Protein AF-A0AAP8T2A5-F1 (afdb_monomer_lite)

Secondary structure (DSSP, 8-state):
-TTGGG--TT------S-----PPSS---TTS---S-TTT-----S-----SSEEEE--HHHH-SS-TT-GGGSEEEE-SHHHHGGG-

Radius of gyration: 19.34 Å; chains: 1; bounding box: 59×28×40 Å

Structure (mmCIF, N/CA/C/O backbone):
data_AF-A0AAP8T2A5-F1
#
_entry.id   AF-A0AAP8T2A5-F1
#
loop_
_atom_site.group_PDB
_atom_site.id
_atom_site.type_symbol
_atom_site.label_atom_id
_atom_site.label_alt_id
_atom_site.label_comp_id
_atom_site.label_asym_id
_atom_site.label_entity_id
_atom_site.label_seq_id
_atom_site.pdbx_PDB_ins_code
_atom_site.Cartn_x
_atom_site.Cartn_y
_atom_site.Cartn_z
_atom_site.occupancy
_atom_site.B_iso_or_equiv
_atom_site.auth_seq_id
_atom_site.auth_comp_id
_atom_site.auth_asym_id
_atom_site.auth_atom_id
_atom_site.pdbx_PDB_model_num
ATOM 1 N N . VAL A 1 1 ? -20.273 -3.528 -14.968 1.00 48.69 1 VAL A N 1
ATOM 2 C CA . VAL A 1 1 ? -21.424 -3.568 -15.911 1.00 48.69 1 VAL A CA 1
ATOM 3 C C . VAL A 1 1 ? -22.672 -4.229 -15.307 1.00 48.69 1 VAL A C 1
ATOM 5 O O . VAL A 1 1 ? -23.755 -3.704 -15.508 1.00 48.69 1 VAL A O 1
ATOM 8 N N . ALA A 1 2 ? -22.559 -5.276 -14.477 1.00 50.88 2 ALA A N 1
ATOM 9 C CA . ALA A 1 2 ? -23.718 -5.976 -13.891 1.00 50.88 2 ALA A CA 1
ATOM 10 C C . ALA A 1 2 ? -24.604 -5.165 -12.909 1.00 50.88 2 ALA A C 1
ATOM 12 O O . ALA A 1 2 ? -25.768 -5.504 -12.726 1.00 50.88 2 ALA A O 1
ATOM 13 N N . LEU A 1 3 ? -24.085 -4.100 -12.282 1.00 55.69 3 LEU A N 1
ATOM 14 C CA . LEU A 1 3 ? -24.848 -3.286 -11.321 1.00 55.69 3 LEU A CA 1
ATOM 15 C C . LEU A 1 3 ? -25.818 -2.307 -12.010 1.00 55.69 3 LEU A C 1
ATOM 17 O O . LEU A 1 3 ? -26.894 -2.039 -11.492 1.00 55.69 3 LEU A O 1
ATOM 21 N N . LYS A 1 4 ? -25.466 -1.816 -13.209 1.00 57.44 4 LYS A N 1
ATOM 22 C CA . LYS A 1 4 ? -26.251 -0.807 -13.943 1.00 57.44 4 LYS A CA 1
ATOM 23 C C . LYS A 1 4 ? -27.588 -1.364 -14.451 1.00 57.44 4 LYS A C 1
ATOM 25 O O . LYS A 1 4 ? -28.553 -0.623 -14.548 1.00 57.44 4 LYS A O 1
ATOM 30 N N . ALA A 1 5 ? -27.649 -2.669 -14.720 1.00 62.47 5 ALA A N 1
ATOM 31 C CA . ALA A 1 5 ? -28.854 -3.361 -15.179 1.00 62.47 5 ALA A CA 1
ATOM 32 C C . ALA A 1 5 ? -29.866 -3.671 -14.057 1.00 62.47 5 ALA A C 1
ATOM 34 O O . ALA A 1 5 ? -30.982 -4.079 -14.352 1.00 62.47 5 ALA A O 1
ATOM 35 N N . LYS A 1 6 ? -29.486 -3.515 -12.779 1.00 58.84 6 LYS A N 1
ATOM 36 C CA . LYS A 1 6 ? -30.336 -3.855 -11.623 1.00 58.84 6 LYS A CA 1
ATOM 37 C C . LYS A 1 6 ? -31.013 -2.651 -10.960 1.00 58.84 6 LYS A C 1
ATOM 39 O O . LYS A 1 6 ? -31.723 -2.840 -9.982 1.00 58.84 6 LYS A O 1
ATOM 44 N N . ILE A 1 7 ? -30.800 -1.435 -11.461 1.00 64.88 7 ILE A N 1
ATOM 45 C CA . ILE A 1 7 ? -31.374 -0.214 -10.886 1.00 64.88 7 ILE A CA 1
ATOM 46 C C . ILE A 1 7 ? -32.782 -0.023 -11.461 1.00 64.88 7 ILE A C 1
ATOM 48 O O . ILE A 1 7 ? -32.935 0.513 -12.553 1.00 64.88 7 ILE A O 1
ATOM 52 N N . ASN A 1 8 ? -33.798 -0.468 -10.722 1.00 65.38 8 ASN A N 1
ATOM 53 C CA . ASN A 1 8 ? -35.166 0.039 -10.847 1.00 65.38 8 ASN A CA 1
ATOM 54 C C . ASN A 1 8 ? -35.457 0.878 -9.601 1.00 65.38 8 ASN A C 1
ATOM 56 O O . ASN A 1 8 ? -34.965 0.572 -8.519 1.00 65.38 8 ASN A O 1
ATOM 60 N N . THR A 1 9 ? -36.227 1.950 -9.756 1.00 63.06 9 THR A N 1
ATOM 61 C CA . THR A 1 9 ? -36.387 3.069 -8.806 1.00 63.06 9 THR A CA 1
ATOM 62 C C . THR A 1 9 ? -36.888 2.717 -7.393 1.00 63.06 9 THR A C 1
ATOM 64 O O . THR A 1 9 ? -36.910 3.601 -6.546 1.00 63.06 9 THR A O 1
ATOM 67 N N . GLU A 1 10 ? -37.204 1.449 -7.100 1.00 65.31 10 GLU A N 1
ATOM 68 C CA . GLU A 1 10 ? -37.661 0.963 -5.783 1.00 65.31 10 GLU A CA 1
ATOM 69 C C . GLU A 1 10 ? -36.876 -0.249 -5.234 1.00 65.31 10 GLU A C 1
ATOM 71 O O . GLU A 1 10 ? -37.286 -0.885 -4.265 1.00 65.31 10 GLU A O 1
ATOM 76 N N . SER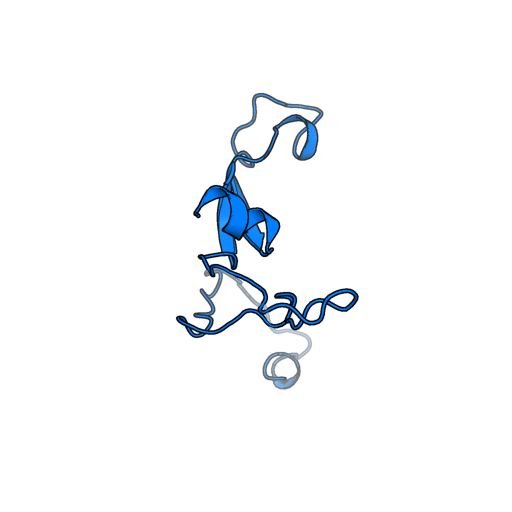 A 1 11 ? -35.733 -0.617 -5.821 1.00 64.38 11 SER A N 1
ATOM 77 C CA . SER A 1 11 ? -34.960 -1.765 -5.329 1.00 64.38 11 SER A CA 1
ATOM 78 C C . SER A 1 11 ? -34.138 -1.413 -4.079 1.00 64.38 11 SER A C 1
ATOM 80 O O . SER A 1 11 ? -33.119 -0.725 -4.174 1.00 64.38 11 SER A O 1
ATOM 82 N N . THR A 1 12 ? -34.535 -1.924 -2.909 1.00 68.69 12 THR A N 1
ATOM 83 C CA . THR A 1 12 ? -33.720 -1.881 -1.682 1.00 68.69 12 THR A CA 1
ATOM 84 C C . THR A 1 12 ? -32.554 -2.867 -1.788 1.00 68.69 12 THR A C 1
ATOM 86 O O . THR A 1 12 ? -32.746 -4.083 -1.790 1.00 68.69 12 THR A O 1
ATOM 89 N N . PHE A 1 13 ? -31.324 -2.354 -1.855 1.00 68.25 13 PHE A N 1
ATOM 90 C CA . PHE A 1 13 ? -30.112 -3.171 -1.805 1.00 68.25 13 PHE A CA 1
ATOM 91 C C . PHE A 1 13 ? -29.611 -3.274 -0.367 1.00 68.25 13 PHE A C 1
ATOM 93 O O . PHE A 1 13 ? -29.128 -2.297 0.200 1.00 68.25 13 PHE A O 1
ATOM 100 N N . ILE A 1 14 ? -29.692 -4.470 0.211 1.00 70.06 14 ILE A N 1
ATOM 101 C CA . ILE A 1 14 ? -29.059 -4.765 1.495 1.00 70.06 14 ILE A CA 1
ATOM 102 C C . ILE A 1 14 ? -27.683 -5.365 1.196 1.00 70.06 14 ILE A C 1
ATOM 104 O O . ILE A 1 14 ? -27.571 -6.512 0.763 1.00 70.06 14 ILE A O 1
ATOM 108 N N . PHE A 1 15 ? -26.622 -4.587 1.411 1.00 66.94 15 PHE A N 1
ATOM 109 C CA . PHE A 1 15 ? -25.235 -5.056 1.324 1.00 66.94 15 PHE A CA 1
ATOM 110 C C . PHE A 1 15 ? -24.852 -5.777 2.622 1.00 66.94 15 PHE A C 1
ATOM 112 O O . PHE A 1 15 ? -23.977 -5.330 3.354 1.00 66.94 15 PHE A O 1
ATOM 119 N N . ASN A 1 16 ? -25.563 -6.861 2.941 1.00 61.84 16 ASN A N 1
ATOM 120 C CA . ASN A 1 16 ? -25.372 -7.569 4.210 1.00 61.84 16 ASN A CA 1
ATOM 121 C C . ASN A 1 16 ? -24.052 -8.354 4.248 1.00 61.84 16 ASN A C 1
ATOM 123 O O . ASN A 1 16 ? -23.513 -8.633 5.311 1.00 61.84 16 ASN A O 1
ATOM 127 N N . GLU A 1 17 ? -23.505 -8.673 3.075 1.00 56.72 17 GLU A N 1
ATOM 128 C CA . GLU A 1 17 ? -22.229 -9.356 2.933 1.00 56.72 17 GLU A CA 1
ATOM 129 C C . GLU A 1 17 ? -21.368 -8.580 1.943 1.00 56.72 17 GLU A C 1
ATOM 131 O O . GLU A 1 17 ? -21.675 -8.481 0.749 1.00 56.72 17 GLU A O 1
ATOM 136 N N . MET A 1 18 ? -20.278 -7.996 2.444 1.00 60.62 18 MET A N 1
ATOM 137 C CA . MET A 1 18 ? -19.210 -7.493 1.593 1.00 60.62 18 MET A CA 1
ATOM 138 C C . MET A 1 18 ? -18.697 -8.673 0.769 1.00 60.62 18 MET A C 1
ATOM 140 O O . MET A 1 18 ? -17.942 -9.501 1.272 1.00 60.62 18 MET A O 1
ATOM 144 N N . ARG A 1 19 ? -19.148 -8.795 -0.485 1.00 55.81 19 ARG A N 1
ATOM 145 C CA . ARG A 1 19 ? -18.713 -9.874 -1.375 1.00 55.81 19 ARG A CA 1
ATOM 146 C C . ARG A 1 19 ? -17.193 -9.814 -1.470 1.00 55.81 19 ARG A C 1
ATOM 148 O O . ARG A 1 19 ? -16.639 -8.869 -2.033 1.00 55.81 19 ARG A O 1
ATOM 155 N N . GLN A 1 20 ? -16.535 -10.829 -0.920 1.00 57.12 20 GLN A N 1
ATOM 156 C CA . GLN A 1 20 ? -15.120 -11.071 -1.133 1.00 57.12 20 GLN A CA 1
ATOM 157 C C . GLN A 1 20 ? -14.943 -11.309 -2.631 1.00 57.12 20 GLN A C 1
ATOM 159 O O . GLN A 1 20 ? -15.281 -12.365 -3.161 1.00 57.12 20 GLN A O 1
ATOM 164 N N . THR A 1 21 ? -14.484 -10.286 -3.344 1.00 62.41 21 THR A N 1
ATOM 165 C CA . THR A 1 21 ? -14.055 -10.478 -4.724 1.00 62.41 21 THR A CA 1
ATOM 166 C C . THR A 1 21 ? -12.709 -11.169 -4.636 1.00 62.41 21 THR A C 1
ATOM 168 O O . THR A 1 21 ? -11.735 -10.563 -4.193 1.00 62.41 21 THR A O 1
ATOM 171 N N . GLN A 1 22 ? -12.668 -12.453 -4.986 1.00 62.03 22 GLN A N 1
ATOM 172 C CA . GLN A 1 22 ? -11.402 -13.142 -5.181 1.00 62.03 22 GLN A CA 1
ATOM 173 C C . GLN A 1 22 ? -10.754 -12.535 -6.423 1.00 62.03 22 GLN A C 1
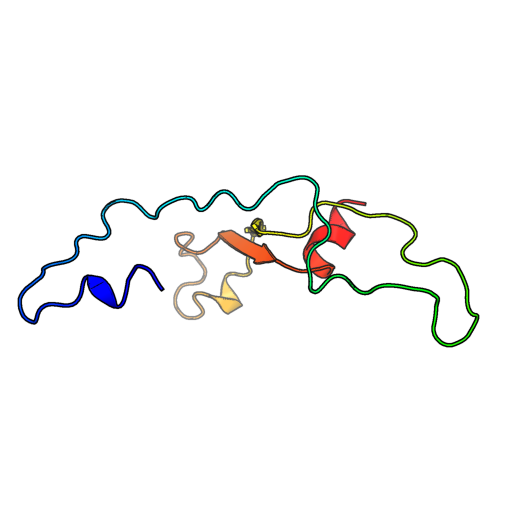ATOM 175 O O . GLN A 1 22 ? -11.166 -12.794 -7.552 1.00 62.03 22 GLN A O 1
ATOM 180 N N . THR A 1 23 ? -9.781 -11.655 -6.214 1.00 66.25 23 THR A N 1
ATOM 181 C CA . THR A 1 23 ? -8.799 -11.348 -7.249 1.00 66.25 23 THR A CA 1
ATOM 182 C C . THR A 1 23 ? -8.035 -12.631 -7.546 1.00 66.25 23 THR A C 1
ATOM 184 O O . THR A 1 23 ? -7.707 -13.366 -6.613 1.00 66.25 23 THR A O 1
ATOM 187 N N . GLY A 1 24 ? -7.766 -12.912 -8.823 1.00 72.12 24 GLY A N 1
ATOM 188 C CA . GLY A 1 24 ? -6.864 -14.004 -9.183 1.00 72.12 24 GLY A CA 1
ATOM 189 C C . GLY A 1 24 ? -5.571 -13.879 -8.377 1.00 72.12 24 GLY A C 1
ATOM 190 O O . GLY A 1 24 ? -5.019 -12.783 -8.269 1.00 72.12 24 GLY A O 1
ATOM 191 N N . GLY A 1 25 ? -5.159 -14.968 -7.731 1.00 76.88 25 GLY A N 1
ATOM 192 C CA . GLY A 1 25 ? -3.860 -15.042 -7.072 1.00 76.88 25 GLY A CA 1
ATOM 193 C C . GLY A 1 25 ? -2.746 -15.204 -8.102 1.00 76.88 25 GLY A C 1
ATOM 194 O O . GLY A 1 25 ? -3.017 -15.476 -9.268 1.00 76.88 25 GLY A O 1
ATOM 195 N N . ASP A 1 26 ? -1.503 -15.052 -7.653 1.00 81.69 26 ASP A N 1
ATOM 196 C CA . ASP A 1 26 ? -0.307 -15.362 -8.450 1.00 81.69 26 ASP A CA 1
ATOM 197 C C . ASP A 1 26 ? -0.196 -14.587 -9.777 1.00 81.69 26 ASP A C 1
ATOM 199 O O . ASP A 1 26 ? 0.261 -15.077 -10.807 1.00 81.69 26 ASP A O 1
ATOM 203 N N . VAL A 1 27 ? -0.650 -13.334 -9.756 1.00 89.50 27 VAL A N 1
ATOM 204 C CA . VAL A 1 27 ? -0.506 -12.398 -10.871 1.00 89.50 27 VAL A CA 1
ATOM 205 C C . VAL A 1 27 ? 0.194 -11.135 -10.404 1.00 89.50 27 VAL A C 1
ATOM 207 O O . VAL A 1 27 ? -0.012 -10.655 -9.286 1.00 89.50 27 VAL A O 1
ATOM 210 N N . LEU A 1 28 ? 1.008 -10.558 -11.286 1.00 89.69 28 LEU A N 1
ATOM 211 C CA . LEU A 1 28 ? 1.607 -9.256 -11.030 1.00 89.69 28 LEU A CA 1
ATOM 212 C C . LEU A 1 28 ? 0.524 -8.178 -11.043 1.00 89.69 28 LEU A C 1
ATOM 214 O O . LEU A 1 28 ? -0.244 -8.069 -12.000 1.00 89.69 28 LEU A O 1
ATOM 218 N N . ALA A 1 29 ? 0.515 -7.349 -9.999 1.00 90.62 29 ALA A N 1
ATOM 219 C CA . ALA A 1 29 ? -0.338 -6.173 -9.948 1.00 90.62 29 ALA A CA 1
ATOM 220 C C . ALA A 1 29 ? -0.066 -5.255 -11.151 1.00 90.62 29 ALA A C 1
ATOM 222 O O . ALA A 1 29 ? 1.081 -5.070 -11.568 1.00 90.62 29 ALA A O 1
ATOM 223 N N . ASP A 1 30 ? -1.123 -4.656 -11.688 1.00 91.44 30 ASP A N 1
ATOM 224 C CA . ASP A 1 30 ? -1.064 -3.729 -12.820 1.00 91.44 30 ASP A CA 1
ATOM 225 C C . ASP A 1 30 ? -0.212 -2.485 -12.526 1.00 91.44 30 ASP A C 1
ATOM 227 O O . ASP A 1 30 ? 0.518 -2.020 -13.401 1.00 91.44 30 ASP A O 1
ATOM 231 N N . PHE A 1 31 ? -0.251 -2.003 -11.283 1.00 91.81 31 PHE A N 1
ATOM 232 C CA . PHE A 1 31 ? 0.543 -0.879 -10.784 1.00 91.81 31 PHE A CA 1
ATOM 233 C C . PHE A 1 31 ? 1.990 -1.244 -10.411 1.00 91.81 31 PHE A C 1
ATOM 235 O O . PHE A 1 31 ? 2.749 -0.366 -9.999 1.00 91.81 31 PHE A O 1
ATOM 242 N N . SER A 1 32 ? 2.388 -2.519 -10.496 1.00 93.00 32 SER A N 1
ATOM 243 C CA . SER A 1 32 ? 3.767 -2.917 -10.201 1.00 93.00 32 SER A CA 1
ATOM 244 C C . SER A 1 32 ? 4.710 -2.381 -11.278 1.00 93.00 32 SER A C 1
ATOM 246 O O . SER A 1 32 ? 4.551 -2.684 -12.464 1.00 93.00 32 SER A O 1
ATOM 248 N N . SER A 1 33 ? 5.700 -1.584 -10.872 1.00 93.62 33 SER A N 1
ATOM 249 C CA . SER A 1 33 ? 6.717 -1.051 -11.781 1.00 93.62 33 SER A CA 1
ATOM 250 C C . SER A 1 33 ? 7.494 -2.177 -12.460 1.00 93.62 33 SER A C 1
ATOM 252 O O . SER A 1 33 ? 7.900 -3.148 -11.821 1.00 93.62 33 SER A O 1
ATOM 254 N N . ARG A 1 34 ? 7.739 -2.022 -13.762 1.00 92.50 34 ARG A N 1
ATOM 255 C CA . ARG A 1 34 ? 8.446 -3.007 -14.588 1.00 92.50 34 ARG A CA 1
ATOM 256 C C . ARG A 1 34 ? 9.769 -2.434 -15.070 1.00 92.50 34 ARG A C 1
ATOM 258 O O . ARG A 1 34 ? 9.846 -1.249 -15.397 1.00 92.50 34 ARG A O 1
ATOM 265 N N . GLY A 1 35 ? 10.794 -3.279 -15.097 1.00 90.94 35 GLY A N 1
ATOM 266 C CA . GLY A 1 35 ? 12.061 -2.955 -15.734 1.00 90.94 35 GLY A CA 1
ATOM 267 C C . GLY A 1 35 ? 11.982 -2.994 -17.268 1.00 90.94 35 GLY A C 1
ATOM 268 O O . GLY A 1 35 ? 10.898 -3.168 -17.834 1.00 90.94 35 GLY A O 1
ATOM 269 N N . PRO A 1 36 ? 13.136 -2.870 -17.943 1.00 92.31 36 PRO A N 1
ATOM 270 C CA . PRO A 1 36 ? 14.472 -2.683 -17.363 1.00 92.31 36 PRO A CA 1
ATOM 271 C C . PRO A 1 36 ? 14.667 -1.287 -16.747 1.00 92.31 36 PRO A C 1
ATOM 273 O O . PRO A 1 36 ? 13.856 -0.379 -16.949 1.00 92.31 36 PRO A O 1
ATOM 276 N N . SER A 1 37 ? 15.732 -1.110 -15.958 1.00 91.88 37 SER A N 1
ATOM 277 C CA . SER A 1 37 ? 16.087 0.207 -15.409 1.00 91.88 37 SER A CA 1
ATOM 278 C C . SER A 1 37 ? 16.258 1.225 -16.536 1.00 91.88 37 SER A C 1
ATOM 280 O O . SER A 1 37 ? 16.992 0.984 -17.490 1.00 91.88 37 SER A O 1
ATOM 282 N N . ARG A 1 38 ? 15.624 2.395 -16.418 1.00 89.69 38 ARG A N 1
ATOM 283 C CA . ARG A 1 38 ? 15.669 3.432 -17.464 1.00 89.69 38 ARG A CA 1
ATOM 284 C C . ARG A 1 38 ? 17.057 4.040 -17.690 1.00 89.69 38 ARG A C 1
ATOM 286 O O . ARG A 1 38 ? 17.253 4.689 -18.708 1.00 89.69 38 ARG A O 1
ATOM 293 N N . ILE A 1 39 ? 17.974 3.886 -16.734 1.00 91.38 39 ILE A N 1
ATOM 294 C CA . ILE A 1 39 ? 19.308 4.503 -16.785 1.00 91.38 39 ILE A CA 1
ATOM 295 C C . ILE A 1 39 ? 20.341 3.479 -17.255 1.00 91.38 39 ILE A C 1
ATOM 297 O O . ILE A 1 39 ? 21.002 3.682 -18.266 1.00 91.38 39 ILE A O 1
ATOM 301 N N . ASN A 1 40 ? 20.443 2.363 -16.537 1.00 92.62 40 ASN A N 1
ATOM 302 C CA . ASN A 1 40 ? 21.505 1.378 -16.742 1.00 92.62 40 ASN A CA 1
ATOM 303 C C . ASN A 1 40 ? 21.059 0.163 -17.566 1.00 92.62 40 ASN A C 1
ATOM 305 O O . ASN A 1 40 ? 21.879 -0.690 -17.872 1.00 92.62 40 ASN A O 1
ATOM 309 N N . TYR A 1 41 ? 19.768 0.057 -17.902 1.00 88.06 41 TYR A N 1
ATOM 310 C CA . TYR A 1 41 ? 19.174 -1.109 -18.570 1.00 88.06 41 TYR A CA 1
ATOM 311 C C . TYR A 1 41 ? 19.318 -2.438 -17.805 1.00 88.06 41 TYR A C 1
ATOM 313 O O . TYR A 1 41 ? 19.115 -3.509 -18.370 1.00 88.06 41 TYR A O 1
ATOM 321 N N . ASP A 1 42 ? 19.582 -2.367 -16.499 1.00 92.94 42 ASP A N 1
ATOM 322 C CA . ASP A 1 42 ? 19.654 -3.532 -15.617 1.00 92.94 42 ASP A CA 1
ATOM 323 C C . ASP A 1 42 ? 18.298 -4.245 -15.466 1.00 92.94 42 ASP A C 1
ATOM 325 O O . ASP A 1 42 ? 17.224 -3.630 -15.561 1.00 92.94 42 ASP A O 1
ATOM 329 N N . ILE A 1 43 ? 18.359 -5.542 -15.145 1.00 92.50 43 ILE A N 1
ATOM 330 C CA . ILE A 1 43 ? 17.193 -6.372 -14.817 1.00 92.50 43 ILE A CA 1
ATOM 331 C C . ILE A 1 43 ? 16.584 -5.892 -13.491 1.00 92.50 43 ILE A C 1
ATOM 333 O O . ILE A 1 43 ? 17.254 -5.868 -12.460 1.00 92.50 43 ILE A O 1
ATOM 337 N N . LYS A 1 44 ? 15.303 -5.506 -13.527 1.00 92.31 44 LYS A N 1
ATOM 338 C CA . LYS A 1 44 ? 14.496 -5.055 -12.380 1.00 92.31 44 LYS A CA 1
ATOM 339 C C . LYS A 1 44 ? 13.027 -5.474 -12.568 1.00 92.31 44 LYS A C 1
ATOM 341 O O . LYS A 1 44 ? 12.568 -5.507 -13.715 1.00 92.31 44 LYS A O 1
ATOM 346 N N . PRO A 1 45 ? 12.251 -5.676 -11.489 1.00 93.12 45 PRO A N 1
ATOM 347 C CA . PRO A 1 45 ? 12.679 -5.744 -10.084 1.00 93.12 45 PRO A CA 1
ATOM 348 C C . PRO A 1 45 ? 13.430 -7.053 -9.772 1.00 93.12 45 PRO A C 1
ATOM 350 O O . PRO A 1 45 ? 13.337 -8.013 -10.528 1.00 93.12 45 PRO A O 1
ATOM 353 N N . GLU A 1 46 ? 14.181 -7.088 -8.672 1.00 92.62 46 GLU A N 1
ATOM 354 C CA . GLU A 1 46 ? 14.975 -8.252 -8.243 1.00 92.62 46 GLU A CA 1
ATOM 355 C C . GLU A 1 46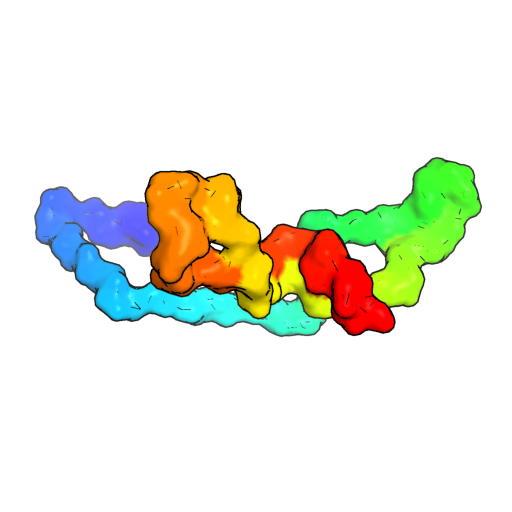 ? 14.124 -9.353 -7.616 1.00 92.62 46 GLU A C 1
ATOM 357 O O . GLU A 1 46 ? 14.392 -10.538 -7.799 1.00 92.62 46 GLU A O 1
ATOM 362 N N . LEU A 1 47 ? 13.104 -8.952 -6.861 1.00 92.12 47 LEU A N 1
ATOM 363 C CA . LEU A 1 47 ? 12.218 -9.840 -6.127 1.00 92.12 47 LEU A CA 1
ATOM 364 C C . LEU A 1 47 ? 10.781 -9.336 -6.243 1.00 92.12 47 LEU A C 1
ATOM 366 O O . LEU A 1 47 ? 10.520 -8.142 -6.412 1.00 92.12 47 LEU A O 1
ATOM 370 N N . THR A 1 48 ? 9.842 -10.268 -6.144 1.00 91.69 48 THR A N 1
ATOM 371 C CA . THR A 1 48 ? 8.412 -9.983 -6.049 1.00 91.69 48 THR A CA 1
ATOM 372 C C . THR A 1 48 ? 7.882 -10.583 -4.751 1.00 91.69 48 THR A C 1
ATOM 374 O O . THR A 1 48 ? 8.355 -11.628 -4.313 1.00 91.69 48 THR A O 1
ATOM 377 N N . ALA A 1 49 ? 6.935 -9.898 -4.117 1.00 92.69 49 ALA A N 1
ATOM 378 C CA . ALA A 1 49 ? 6.285 -10.329 -2.882 1.00 92.69 49 ALA A CA 1
ATOM 379 C C . ALA A 1 49 ? 4.820 -9.864 -2.871 1.00 92.69 49 ALA A C 1
ATOM 381 O O . ALA A 1 49 ? 4.381 -9.143 -3.776 1.00 92.69 49 ALA A O 1
ATOM 382 N N . SER A 1 50 ? 4.048 -10.274 -1.860 1.00 91.56 50 SER A N 1
ATOM 383 C CA . SER A 1 50 ? 2.616 -9.978 -1.806 1.00 91.56 50 SER A CA 1
ATOM 384 C C . SER A 1 50 ? 2.368 -8.495 -1.511 1.00 91.56 50 SER A C 1
ATOM 386 O O . SER A 1 50 ? 2.663 -7.986 -0.437 1.00 91.56 50 SER A O 1
ATOM 388 N N . GLY A 1 51 ? 1.810 -7.767 -2.476 1.00 91.19 51 GLY A N 1
ATOM 389 C CA . GLY A 1 51 ? 1.579 -6.320 -2.354 1.00 91.19 51 GLY A CA 1
ATOM 390 C C . GLY A 1 51 ? 0.124 -5.886 -2.494 1.00 91.19 51 GLY A C 1
ATOM 391 O O . GLY A 1 51 ? -0.155 -4.694 -2.410 1.00 91.19 51 GLY A O 1
ATOM 392 N N . VAL A 1 52 ? -0.811 -6.806 -2.744 1.00 92.19 52 VAL A N 1
ATOM 393 C CA . VAL A 1 52 ? -2.215 -6.483 -3.048 1.00 92.19 52 VAL A CA 1
ATOM 394 C C . VAL A 1 52 ? -3.102 -6.888 -1.876 1.00 92.19 52 VAL A C 1
ATOM 396 O O . VAL A 1 52 ? -3.066 -8.030 -1.434 1.00 92.19 52 VAL A O 1
ATOM 399 N N . THR A 1 53 ? -3.924 -5.954 -1.386 1.00 91.38 53 THR A N 1
ATOM 400 C CA . THR A 1 53 ? -4.924 -6.210 -0.333 1.00 91.38 53 THR A CA 1
ATOM 401 C C . THR A 1 53 ? -4.305 -6.741 0.970 1.00 91.38 53 THR A C 1
ATOM 403 O O . THR A 1 53 ? -4.891 -7.551 1.688 1.00 91.38 53 THR A O 1
ATOM 406 N N . ILE A 1 54 ? -3.127 -6.229 1.327 1.00 91.88 54 ILE A N 1
ATOM 407 C CA . ILE A 1 54 ? -2.441 -6.573 2.574 1.00 91.88 54 ILE A CA 1
ATOM 408 C C . ILE A 1 54 ? -3.157 -5.910 3.744 1.00 91.88 54 ILE A C 1
ATOM 410 O O . ILE A 1 54 ? -3.346 -4.694 3.757 1.00 91.88 54 ILE A O 1
ATOM 414 N N . PHE A 1 55 ? -3.570 -6.711 4.724 1.00 93.25 55 PHE A N 1
ATOM 415 C CA . PHE A 1 55 ? -4.188 -6.225 5.952 1.00 93.25 55 PHE A CA 1
ATOM 416 C C . PHE A 1 55 ? -3.106 -5.925 6.985 1.00 93.25 55 PHE A C 1
ATOM 418 O O . PHE A 1 55 ? -2.452 -6.842 7.471 1.00 93.25 55 PHE A O 1
ATOM 425 N N . SER A 1 56 ? -2.915 -4.644 7.296 1.00 93.06 56 SER A N 1
ATOM 426 C CA . SER A 1 56 ? -1.883 -4.197 8.234 1.00 93.06 56 SER A CA 1
ATOM 427 C C . SER A 1 56 ? -2.389 -3.081 9.143 1.00 93.06 56 SER A C 1
ATOM 429 O O . SER A 1 56 ? -3.482 -2.536 8.941 1.00 93.06 56 SER A O 1
ATOM 431 N N . THR A 1 57 ? -1.597 -2.777 10.168 1.00 93.06 57 THR A N 1
ATOM 432 C CA . THR A 1 57 ? -1.857 -1.703 11.121 1.00 93.06 57 THR A CA 1
ATOM 433 C C . THR A 1 57 ? -1.759 -0.344 10.447 1.00 93.06 57 THR A C 1
ATOM 435 O O . THR A 1 57 ? -1.010 -0.128 9.491 1.00 93.06 57 THR A O 1
ATOM 438 N N . VAL A 1 58 ? -2.541 0.594 10.961 1.00 91.69 58 VAL A N 1
ATOM 439 C CA . VAL A 1 58 ? -2.589 1.964 10.470 1.00 91.69 58 VAL A CA 1
ATOM 440 C C . VAL A 1 58 ? -2.537 2.935 11.64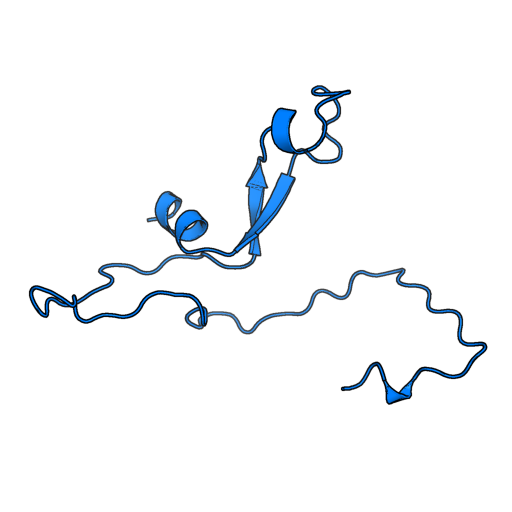8 1.00 91.69 58 VAL A C 1
ATOM 442 O O . VAL A 1 58 ? -3.166 2.678 12.675 1.00 91.69 58 VAL A O 1
ATOM 445 N N . PRO A 1 59 ? -1.787 4.047 11.549 1.00 89.88 59 PRO A N 1
ATOM 446 C CA . PRO A 1 59 ? -1.591 4.920 12.698 1.00 89.88 59 PRO A CA 1
ATOM 447 C C . PRO A 1 59 ? -2.887 5.618 13.126 1.00 89.88 59 PRO A C 1
ATOM 449 O O . PRO A 1 59 ? -3.578 6.220 12.302 1.00 89.88 59 PRO A O 1
ATOM 452 N N . ALA A 1 60 ? -3.180 5.611 14.429 1.00 87.69 60 ALA A N 1
ATOM 453 C CA . ALA A 1 60 ? -4.416 6.172 14.980 1.00 87.69 60 ALA A CA 1
ATOM 454 C C . ALA A 1 60 ? -4.621 7.655 14.618 1.00 87.69 60 ALA A C 1
ATOM 456 O O . ALA A 1 60 ? -5.714 8.058 14.228 1.00 87.69 60 ALA A O 1
ATOM 457 N N . TYR A 1 61 ? -3.549 8.455 14.615 1.00 86.31 61 TYR A N 1
ATOM 458 C CA . TYR A 1 61 ? -3.595 9.874 14.240 1.00 86.31 61 TYR A CA 1
ATOM 459 C C . TYR A 1 61 ? -3.947 10.128 12.761 1.00 86.31 61 TYR A C 1
ATOM 461 O O . TYR A 1 61 ? -4.231 11.266 12.383 1.00 86.31 61 TYR A O 1
ATOM 469 N N . MET A 1 62 ? -3.906 9.110 11.896 1.00 86.19 62 MET A N 1
ATOM 470 C CA . MET A 1 62 ? -4.328 9.241 10.499 1.00 86.19 62 MET A CA 1
ATOM 471 C C . MET A 1 62 ? -5.819 8.963 10.315 1.00 86.19 62 MET A C 1
ATOM 473 O O . MET A 1 62 ? -6.405 9.484 9.368 1.00 86.19 62 MET A O 1
ATOM 477 N N . ILE A 1 63 ? -6.424 8.151 11.188 1.00 86.19 63 ILE A N 1
ATOM 478 C CA . ILE A 1 63 ? -7.765 7.590 10.957 1.00 86.19 63 ILE A CA 1
ATOM 479 C C . ILE A 1 63 ? -8.791 8.079 11.973 1.00 86.19 63 ILE A C 1
ATOM 481 O O . ILE A 1 63 ? -9.929 8.341 11.599 1.00 86.19 63 ILE A O 1
ATOM 485 N N . ASN A 1 64 ? -8.388 8.279 13.227 1.00 82.75 64 ASN A N 1
ATOM 486 C CA . ASN A 1 64 ? -9.237 8.851 14.263 1.00 82.75 64 ASN A CA 1
ATOM 487 C C . ASN A 1 64 ? -8.422 9.825 15.126 1.00 82.75 64 ASN A C 1
ATOM 489 O O . ASN A 1 64 ? -7.920 9.489 16.196 1.00 82.75 64 ASN A O 1
ATOM 493 N N . LYS A 1 65 ? -8.260 11.057 14.621 1.00 83.81 65 LYS A N 1
ATOM 494 C CA . LYS A 1 65 ? -7.493 12.121 15.296 1.00 83.81 65 LYS A CA 1
ATOM 495 C C . LYS A 1 65 ? -8.106 12.522 16.634 1.00 83.81 65 LYS A C 1
ATOM 497 O O . LYS A 1 65 ? -7.383 12.915 17.541 1.00 83.81 65 LYS A O 1
ATOM 502 N N . GLN A 1 66 ? -9.431 12.469 16.721 1.00 86.06 66 GLN A N 1
ATOM 503 C CA . GLN A 1 66 ? -10.202 12.913 17.874 1.00 86.06 66 GLN A CA 1
ATOM 504 C C . GLN A 1 66 ? -10.194 11.868 18.993 1.00 86.06 66 GLN A C 1
ATOM 506 O O . GLN A 1 66 ? -10.137 12.244 20.157 1.00 86.06 66 GLN A O 1
ATOM 511 N N . ASN A 1 67 ? -10.198 10.577 18.647 1.00 86.06 67 ASN A N 1
ATOM 512 C CA . ASN A 1 67 ? -10.173 9.469 19.601 1.00 86.06 67 ASN A CA 1
ATOM 513 C C . ASN A 1 67 ? -9.081 8.453 19.215 1.00 86.06 67 ASN A C 1
ATOM 515 O O . ASN A 1 67 ? -9.384 7.402 18.653 1.00 86.06 67 ASN A O 1
ATOM 519 N N . PRO A 1 68 ? -7.800 8.733 19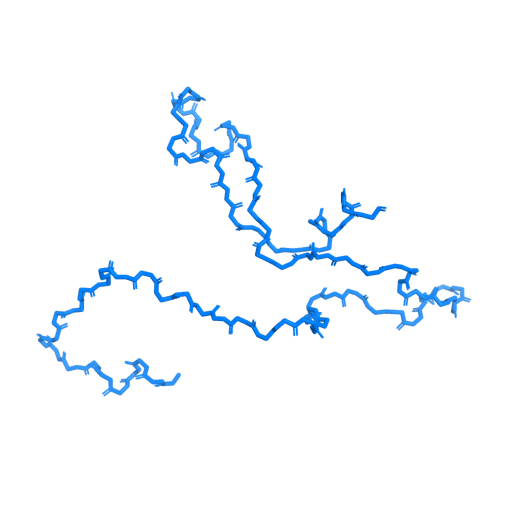.513 1.00 81.56 68 PRO A N 1
ATOM 520 C CA . PRO A 1 68 ? -6.683 7.877 19.102 1.00 81.56 68 PRO A CA 1
ATOM 521 C C . PRO A 1 68 ? -6.646 6.510 19.807 1.00 81.56 68 PRO A C 1
ATOM 523 O O . PRO A 1 68 ? -5.889 5.633 19.401 1.00 81.56 68 PRO A O 1
ATOM 526 N N . THR A 1 69 ? -7.439 6.323 20.862 1.00 85.69 69 THR A N 1
ATOM 527 C CA . THR A 1 69 ? -7.599 5.052 21.585 1.00 85.69 69 THR A CA 1
ATOM 528 C C . THR A 1 69 ? -8.721 4.178 21.022 1.00 85.69 69 THR A C 1
ATOM 530 O O . THR A 1 69 ? -8.918 3.060 21.494 1.00 85.69 69 THR A O 1
ATOM 533 N N . ASP A 1 70 ? -9.461 4.670 20.027 1.00 85.56 70 ASP A N 1
ATOM 534 C CA . ASP A 1 70 ? -10.474 3.893 19.326 1.00 85.56 70 ASP A CA 1
ATOM 535 C C . ASP A 1 70 ? -9.815 2.965 18.292 1.00 85.56 70 ASP A C 1
ATOM 537 O O . ASP A 1 70 ? -9.368 3.383 17.220 1.00 85.56 70 ASP A O 1
ATOM 541 N N . TYR A 1 71 ? -9.761 1.675 18.626 1.00 85.88 71 TYR A N 1
ATOM 542 C CA . TYR A 1 71 ? -9.155 0.638 17.791 1.00 85.88 71 TYR A CA 1
ATOM 543 C C . TYR A 1 71 ? -10.080 0.093 16.700 1.00 85.88 71 TYR A C 1
ATOM 545 O O . TYR A 1 71 ? -9.646 -0.764 15.924 1.00 85.88 71 TYR A O 1
ATOM 553 N N . GLN A 1 72 ? -11.320 0.586 16.586 1.00 87.62 72 GLN A N 1
ATOM 554 C CA . GLN A 1 72 ? -12.260 0.133 15.557 1.00 87.62 72 GLN A CA 1
ATOM 555 C C . GLN A 1 72 ? -11.675 0.246 14.137 1.00 87.62 72 GLN A C 1
ATOM 557 O O . GLN A 1 72 ? -11.996 -0.562 13.265 1.00 87.62 72 GLN A O 1
ATOM 562 N N . TYR A 1 73 ? -10.759 1.197 13.917 1.00 86.31 73 TYR A N 1
ATOM 563 C CA . TYR A 1 73 ? -10.109 1.446 12.627 1.00 86.31 73 TYR A CA 1
ATOM 564 C C . TYR A 1 73 ? -8.593 1.199 12.630 1.00 86.31 73 TYR A C 1
ATOM 566 O O . TYR A 1 73 ? -7.882 1.727 11.776 1.00 86.31 73 TYR A O 1
ATOM 574 N N . ALA A 1 74 ? -8.080 0.404 13.575 1.00 89.31 74 ALA A N 1
ATOM 575 C CA . ALA A 1 74 ? -6.640 0.183 13.749 1.00 89.31 74 ALA A CA 1
ATOM 576 C C . ALA A 1 74 ? -5.976 -0.625 12.620 1.00 89.31 74 ALA A C 1
ATOM 578 O O . ALA A 1 74 ? -4.750 -0.629 12.504 1.00 89.31 74 ALA A O 1
ATOM 579 N N . TYR A 1 75 ? -6.770 -1.297 11.783 1.00 91.81 75 TYR A N 1
ATOM 580 C CA . TYR A 1 75 ? -6.284 -2.105 10.673 1.00 91.81 75 TYR A CA 1
ATOM 581 C C . TYR A 1 75 ? -7.002 -1.771 9.370 1.00 91.81 75 TYR A C 1
ATOM 583 O O . TYR A 1 75 ? -8.215 -1.549 9.341 1.00 91.81 75 TYR A O 1
ATOM 591 N N . LYS A 1 76 ? -6.260 -1.803 8.261 1.00 91.50 76 LYS A N 1
ATOM 592 C CA . LYS A 1 76 ? -6.799 -1.542 6.923 1.00 91.50 76 LYS A CA 1
ATOM 593 C C . LYS A 1 76 ? -6.145 -2.437 5.876 1.00 91.50 76 LYS A C 1
ATOM 595 O O . LYS A 1 76 ? -4.988 -2.824 6.007 1.00 91.50 76 LYS A O 1
ATOM 600 N N . ARG A 1 77 ? -6.901 -2.766 4.822 1.00 91.12 77 ARG A N 1
ATOM 601 C CA . ARG A 1 77 ? -6.374 -3.410 3.610 1.00 91.12 77 ARG A CA 1
ATOM 602 C C . ARG A 1 77 ? -5.831 -2.352 2.661 1.00 91.12 77 ARG A C 1
ATOM 604 O O . ARG A 1 77 ? -6.578 -1.461 2.260 1.00 91.12 77 ARG A O 1
ATOM 611 N N . LEU A 1 78 ? -4.553 -2.457 2.317 1.00 92.12 78 LEU A N 1
ATOM 612 C CA . LEU A 1 78 ? -3.862 -1.547 1.407 1.00 92.12 78 LEU A CA 1
ATOM 613 C C . LEU A 1 78 ? -3.162 -2.341 0.299 1.00 92.12 78 LEU A C 1
ATOM 615 O O . LEU A 1 78 ? -2.789 -3.498 0.491 1.00 92.12 78 LEU A O 1
ATOM 619 N N . SER A 1 79 ? -3.004 -1.712 -0.863 1.00 93.12 79 SER A N 1
ATOM 620 C CA . SER A 1 79 ? -2.332 -2.289 -2.027 1.00 93.12 79 SER A CA 1
ATOM 621 C C . SER A 1 79 ? -1.223 -1.351 -2.486 1.00 93.12 79 SER A C 1
ATOM 623 O O . SER A 1 79 ? -1.446 -0.146 -2.584 1.00 93.12 79 SER A O 1
ATOM 625 N N . GLY A 1 80 ? -0.044 -1.891 -2.773 1.00 92.69 80 GLY A N 1
ATOM 626 C CA . GLY A 1 80 ? 1.092 -1.121 -3.262 1.00 92.69 80 GLY A CA 1
ATOM 627 C C . GLY A 1 80 ? 2.397 -1.904 -3.207 1.00 92.69 80 GLY A C 1
ATOM 628 O O . GLY A 1 80 ? 2.538 -2.859 -2.445 1.00 92.69 80 GLY A O 1
ATOM 629 N N . THR A 1 81 ? 3.393 -1.460 -3.972 1.00 93.38 81 THR A N 1
ATOM 630 C CA . THR A 1 81 ? 4.767 -1.977 -3.842 1.00 93.38 81 THR A CA 1
ATOM 631 C C . THR A 1 81 ? 5.341 -1.682 -2.456 1.00 93.38 81 THR A C 1
ATOM 633 O O . THR A 1 81 ? 6.042 -2.521 -1.905 1.00 93.38 81 THR A O 1
ATOM 636 N N . SER A 1 82 ? 4.936 -0.572 -1.825 1.00 93.88 82 SER A N 1
ATOM 637 C CA . SER A 1 82 ? 5.247 -0.253 -0.422 1.00 93.88 82 SER A CA 1
ATOM 638 C C . SER A 1 82 ? 4.753 -1.305 0.576 1.00 93.88 82 SER A C 1
ATOM 640 O O . SER A 1 82 ? 5.279 -1.385 1.679 1.00 93.88 82 SER A O 1
ATOM 642 N N . MET A 1 83 ? 3.754 -2.112 0.202 1.00 94.62 83 MET A N 1
ATOM 643 C CA . MET A 1 83 ? 3.230 -3.201 1.030 1.00 94.62 83 MET A CA 1
ATOM 644 C C . MET A 1 83 ? 3.936 -4.531 0.744 1.00 94.62 83 MET A C 1
ATOM 646 O O . MET A 1 83 ? 3.931 -5.400 1.613 1.00 94.62 83 MET A O 1
ATOM 650 N N . ALA A 1 84 ? 4.575 -4.663 -0.424 1.00 93.69 84 ALA A N 1
ATOM 651 C CA . ALA A 1 84 ? 5.428 -5.796 -0.774 1.00 93.69 84 ALA A CA 1
ATOM 652 C C . ALA A 1 84 ? 6.847 -5.665 -0.186 1.00 93.69 84 ALA A C 1
ATOM 654 O O . ALA A 1 84 ? 7.387 -6.651 0.298 1.00 93.69 84 ALA A O 1
ATOM 655 N N . SER A 1 85 ? 7.434 -4.459 -0.160 1.00 93.56 85 SER A N 1
ATOM 656 C CA . SER A 1 85 ? 8.788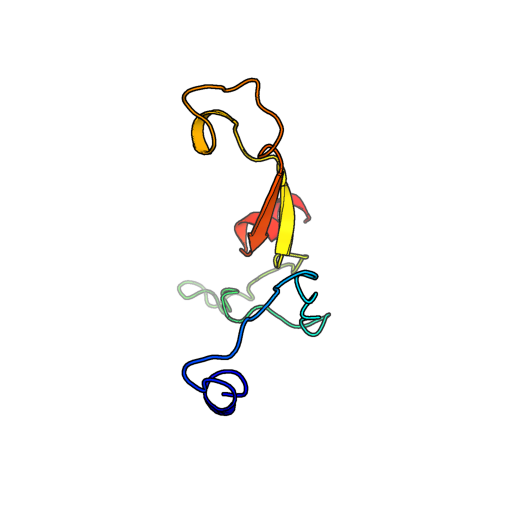 -4.209 0.373 1.00 93.56 85 SER A CA 1
ATOM 657 C C . SER A 1 85 ? 9.071 -4.725 1.796 1.00 93.56 85 SER A C 1
ATOM 659 O O . SER A 1 85 ? 10.176 -5.196 2.015 1.00 93.56 85 SER A O 1
ATOM 661 N N . PRO A 1 86 ? 8.159 -4.659 2.788 1.00 94.69 86 PRO A N 1
ATOM 662 C CA . PRO A 1 86 ? 8.436 -5.217 4.118 1.00 94.69 86 PRO A CA 1
ATOM 663 C C . PRO A 1 86 ? 8.345 -6.750 4.188 1.00 94.69 86 PRO A C 1
ATOM 665 O O . PRO A 1 86 ? 8.581 -7.313 5.251 1.00 94.69 86 PRO A O 1
ATOM 668 N N . GLN A 1 87 ? 7.938 -7.423 3.108 1.00 88.88 87 GLN A N 1
ATOM 669 C CA . GLN A 1 87 ? 7.779 -8.882 3.071 1.00 88.88 87 GLN A CA 1
ATOM 670 C C . GLN A 1 87 ? 8.949 -9.607 2.401 1.00 88.88 87 GLN A C 1
ATOM 672 O O . GLN A 1 87 ? 8.997 -10.834 2.454 1.00 88.88 87 GLN A O 1
ATOM 677 N N . THR A 1 88 ? 9.829 -8.861 1.733 1.00 79.25 88 THR A N 1
ATOM 678 C CA . THR A 1 88 ? 11.055 -9.359 1.097 1.00 79.25 88 THR A CA 1
ATOM 679 C C . THR A 1 88 ? 12.182 -9.461 2.106 1.00 79.25 88 THR A C 1
ATOM 681 O O . THR A 1 88 ? 12.867 -10.504 2.108 1.00 79.25 88 THR A O 1
#

Sequence (88 aa):
VALKAKINTESTFIFNEMRQTQTGGDVLADFSSRGPSRINYDIKPELTASGVTIFSTVPAYMINKQNPTDYQYAYKRLSGTSMASPQT

Foldseek 3Di:
DVVVVPDDPPDDDDPVDPPPDDDDPPDDDPPDDADDDPPPRHHDDPDWFDFFQDKDFDQLCVPPVPCSVPCPPGIGGHGDVVRGVVVD

pLDDT: mean 82.32, std 13.27, range [48.69, 94.69]